Protein AF-A0A535ELI4-F1 (afdb_monomer)

Solvent-accessible surface area (backbone atoms only — not comparable to full-atom values): 4615 Å² total; per-residue (Å²): 140,88,85,89,75,70,68,48,99,87,71,50,70,73,78,54,71,66,60,33,57,75,70,68,62,65,89,84,81,49,64,50,80,48,82,53,98,94,37,84,45,76,42,80,50,86,88,71,60,71,94,72,59,75,80,79,85,76,77,84,84,86,130

Radius of gyration: 17.6 Å; Cα contacts (8 Å, |Δi|>4): 38; chains: 1; bounding box: 43×33×40 Å

Sequence (63 aa):
MRSIVAMNPTGRLTLPADVRRALGLRGDAFFEVHLEANAIVLKPVAIVPLETVQTQTGQQPAH

pLDDT: mean 83.14, std 14.29, range [53.62, 97.38]

Nearest PDB structures (foldseek):
  2ro4-assembly1_B  TM=7.710E-01  e=2.192E-02  Bacillus subtilis
  1z0r-assembly1_B  TM=8.520E-01  e=3.978E-02  Bacillus subtilis
  1yfb-assembly1_A  TM=7.658E-01  e=1.920E-02  Bacillus subtilis
  2mrn-assembly1_B  TM=7.572E-01  e=1.075E-01  Escherichia coli K-12
  2k1n-assembly1_B  TM=5.727E-01  e=1.599E-01  Bacillus subtilis

Mean predicted aligned error: 9.91 Å

Secondary structure (DSSP, 8-state):
-----PBPTTS-BPPPHHHHHHTT--SS-EEEEEEETTEEEEEEE----GGG-----------

Structure (mmCIF, N/CA/C/O backbone):
data_AF-A0A535ELI4-F1
#
_entry.id   AF-A0A535ELI4-F1
#
loop_
_atom_site.group_PDB
_atom_site.id
_atom_site.type_symbol
_atom_site.label_atom_id
_atom_site.label_alt_id
_atom_site.label_comp_id
_atom_site.label_asym_id
_atom_site.label_entity_id
_atom_site.label_seq_id
_atom_site.pdbx_PDB_ins_code
_atom_site.Cartn_x
_atom_site.Cartn_y
_atom_site.Cartn_z
_atom_site.occupancy
_atom_site.B_iso_or_equiv
_atom_site.auth_seq_id
_atom_site.auth_comp_id
_atom_site.auth_asym_id
_atom_site.auth_atom_id
_atom_site.pdbx_PDB_model_num
ATOM 1 N N . MET A 1 1 ? -7.767 -6.360 -11.549 1.00 67.19 1 MET A N 1
ATOM 2 C CA . MET A 1 1 ? -6.849 -5.305 -12.034 1.00 67.19 1 MET A CA 1
ATOM 3 C C . MET A 1 1 ? -5.441 -5.655 -11.574 1.00 67.19 1 MET A C 1
ATOM 5 O O . MET A 1 1 ? -5.301 -6.093 -10.440 1.00 67.19 1 MET A O 1
ATOM 9 N N . ARG A 1 2 ? -4.422 -5.497 -12.426 1.00 81.44 2 ARG A N 1
ATOM 10 C CA . ARG A 1 2 ? -3.013 -5.723 -12.069 1.00 81.44 2 ARG A CA 1
ATOM 11 C C . ARG A 1 2 ? -2.192 -4.540 -12.570 1.00 81.44 2 ARG A C 1
ATOM 13 O O . ARG A 1 2 ? -2.238 -4.251 -13.759 1.00 81.44 2 ARG A O 1
ATOM 20 N N . SER A 1 3 ? -1.446 -3.902 -11.674 1.00 85.88 3 SER A N 1
ATOM 21 C CA . SER A 1 3 ? -0.549 -2.791 -12.001 1.00 85.88 3 SER A CA 1
ATOM 22 C C . SER A 1 3 ? 0.808 -3.025 -11.362 1.00 85.88 3 SER A C 1
ATOM 24 O O . SER A 1 3 ? 0.893 -3.583 -10.269 1.00 85.88 3 SER A O 1
ATOM 26 N N . ILE A 1 4 ? 1.863 -2.608 -12.053 1.00 92.44 4 ILE A N 1
ATOM 27 C CA . ILE A 1 4 ? 3.225 -2.613 -11.522 1.00 92.44 4 ILE A CA 1
ATOM 28 C C . ILE A 1 4 ? 3.485 -1.223 -10.947 1.00 92.44 4 ILE A C 1
ATOM 30 O O . ILE A 1 4 ? 3.236 -0.218 -11.610 1.00 92.44 4 ILE A O 1
ATOM 34 N N . VAL A 1 5 ? 3.966 -1.173 -9.710 1.00 9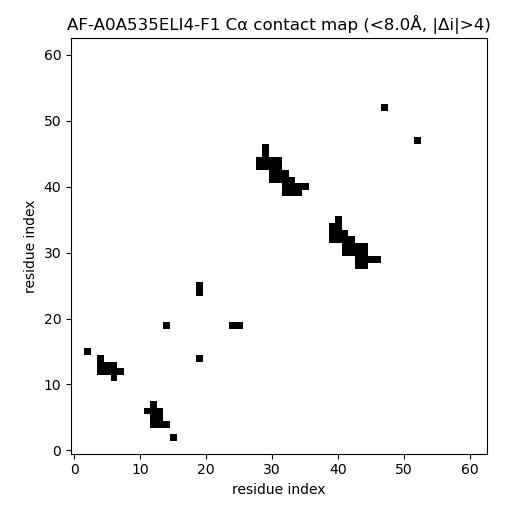4.44 5 VAL A N 1
ATOM 35 C CA . VAL A 1 5 ? 4.351 0.060 -9.019 1.00 94.44 5 VAL A CA 1
ATOM 36 C C . VAL A 1 5 ? 5.818 -0.025 -8.622 1.00 94.44 5 VAL A C 1
ATOM 38 O O . VAL A 1 5 ? 6.331 -1.112 -8.364 1.00 94.44 5 VAL A O 1
ATOM 41 N N . ALA A 1 6 ? 6.492 1.119 -8.579 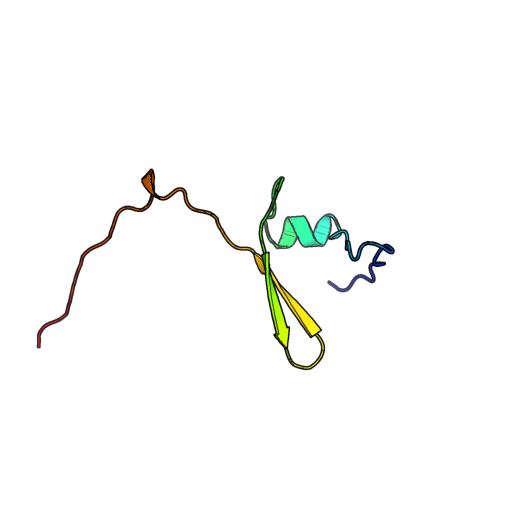1.00 95.50 6 ALA A N 1
ATOM 42 C CA . ALA A 1 6 ? 7.862 1.212 -8.095 1.00 95.50 6 ALA A CA 1
ATOM 43 C C . ALA A 1 6 ? 7.876 1.663 -6.632 1.00 95.50 6 ALA A C 1
ATOM 45 O O . ALA A 1 6 ? 7.115 2.551 -6.239 1.00 95.50 6 ALA A O 1
ATOM 46 N N . MET A 1 7 ? 8.767 1.063 -5.846 1.00 96.00 7 MET A N 1
ATOM 47 C CA . MET A 1 7 ? 9.094 1.520 -4.500 1.00 96.00 7 MET A CA 1
ATOM 48 C C . MET A 1 7 ? 10.220 2.542 -4.589 1.00 96.00 7 MET A C 1
ATOM 50 O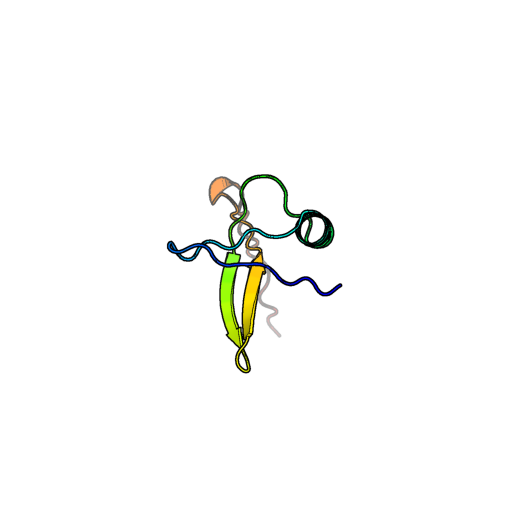 O . MET A 1 7 ? 11.209 2.318 -5.287 1.00 96.00 7 MET A O 1
ATOM 54 N N . ASN A 1 8 ? 10.083 3.660 -3.886 1.00 95.94 8 ASN A N 1
ATOM 55 C CA . ASN A 1 8 ? 11.183 4.610 -3.776 1.00 95.94 8 ASN A CA 1
ATOM 56 C C . ASN A 1 8 ? 12.238 4.123 -2.746 1.00 95.94 8 ASN A C 1
ATOM 58 O O . ASN A 1 8 ? 11.980 3.179 -1.995 1.00 95.94 8 ASN A O 1
ATOM 62 N N . PRO A 1 9 ? 13.412 4.774 -2.642 1.00 97.38 9 PRO A N 1
ATOM 63 C CA . PRO A 1 9 ? 14.469 4.350 -1.715 1.00 97.38 9 PRO A CA 1
ATOM 64 C C . PRO A 1 9 ? 14.095 4.390 -0.226 1.00 97.38 9 PRO A C 1
ATOM 66 O O . PRO A 1 9 ? 14.760 3.755 0.582 1.00 97.38 9 PRO A O 1
ATOM 69 N N . THR A 1 10 ? 13.046 5.126 0.154 1.00 97.12 10 THR A N 1
ATOM 70 C CA . THR A 1 10 ? 12.564 5.195 1.543 1.00 97.12 10 THR A CA 1
ATOM 71 C C . THR A 1 10 ? 11.481 4.161 1.850 1.00 97.12 10 THR A C 1
ATOM 73 O O . THR A 1 10 ? 10.873 4.211 2.917 1.00 97.12 10 THR A O 1
ATOM 76 N N . GLY A 1 11 ? 11.224 3.226 0.930 1.00 93.94 11 GLY A N 1
ATOM 77 C CA . GLY A 1 11 ? 10.258 2.147 1.124 1.00 93.94 11 GLY A CA 1
ATOM 78 C C . GLY A 1 11 ? 8.803 2.548 0.867 1.00 93.94 11 GLY A C 1
ATOM 79 O O . GLY A 1 11 ? 7.891 1.800 1.211 1.00 93.94 11 GLY A O 1
ATOM 80 N N . ARG A 1 12 ? 8.545 3.723 0.278 1.00 93.81 12 ARG A N 1
ATOM 81 C CA . ARG A 1 12 ? 7.178 4.171 -0.022 1.00 93.81 12 ARG A CA 1
ATOM 82 C C . ARG A 1 12 ? 6.712 3.634 -1.369 1.00 93.81 12 ARG A C 1
ATOM 84 O O . ARG A 1 12 ? 7.405 3.759 -2.380 1.00 93.81 12 ARG A O 1
ATOM 91 N N . LEU A 1 13 ? 5.494 3.104 -1.364 1.00 93.75 13 LEU A N 1
ATOM 92 C CA . LEU A 1 13 ? 4.741 2.683 -2.539 1.00 93.75 13 LEU A CA 1
ATOM 93 C C . LEU A 1 13 ? 3.526 3.593 -2.707 1.00 93.75 13 LEU A C 1
ATOM 95 O O . LEU A 1 13 ? 2.793 3.847 -1.751 1.00 93.75 13 LEU A O 1
ATOM 99 N N . THR A 1 14 ? 3.289 4.054 -3.931 1.00 92.44 14 THR A N 1
ATOM 100 C CA . THR A 1 14 ? 2.092 4.835 -4.256 1.00 92.44 14 THR A CA 1
ATOM 101 C C . THR A 1 14 ? 1.034 3.914 -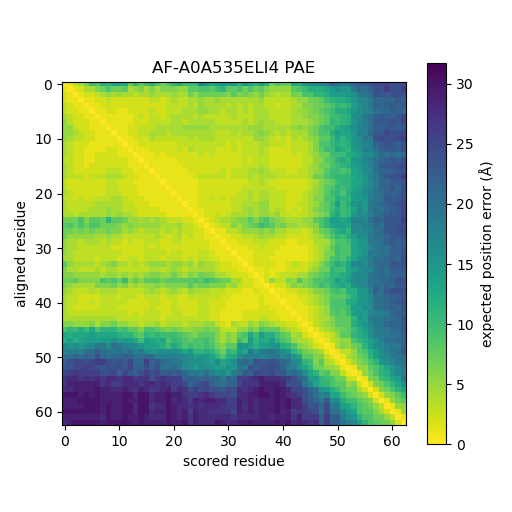4.843 1.00 92.44 14 THR A C 1
ATOM 103 O O . THR A 1 14 ? 1.259 3.294 -5.882 1.00 92.44 14 THR A O 1
ATOM 106 N N . LEU A 1 15 ? -0.138 3.850 -4.207 1.00 92.31 15 LEU A N 1
ATOM 107 C CA . LEU A 1 15 ? -1.282 3.120 -4.750 1.00 92.31 15 LEU A CA 1
ATOM 108 C C . LEU A 1 15 ? -1.900 3.891 -5.932 1.00 92.31 15 LEU A C 1
ATOM 110 O O . LEU A 1 15 ? -2.283 5.056 -5.760 1.00 92.31 15 LEU A O 1
ATOM 114 N N . PRO A 1 16 ? -2.043 3.260 -7.114 1.00 93.50 16 PRO A N 1
ATOM 115 C CA . PRO A 1 16 ? -2.709 3.860 -8.264 1.00 93.50 16 PRO A CA 1
ATOM 116 C C . PRO A 1 16 ? -4.143 4.311 -7.951 1.00 93.50 16 PRO A C 1
ATOM 118 O O . PRO A 1 16 ? -4.812 3.790 -7.054 1.00 93.50 16 PRO A O 1
ATOM 121 N N . ALA A 1 17 ? -4.624 5.327 -8.672 1.00 92.69 17 ALA A N 1
ATOM 122 C CA . ALA A 1 17 ? -5.900 5.982 -8.376 1.00 92.69 17 ALA A CA 1
ATOM 123 C C . ALA A 1 17 ? -7.113 5.040 -8.475 1.00 92.69 17 ALA A C 1
ATOM 125 O O . ALA A 1 17 ? -8.045 5.144 -7.681 1.00 92.69 17 ALA A O 1
ATOM 126 N N . ASP A 1 18 ? -7.090 4.119 -9.424 1.00 92.19 18 ASP A N 1
ATOM 127 C CA . ASP A 1 18 ? -8.071 3.056 -9.618 1.00 92.19 18 ASP A CA 1
ATOM 128 C C . ASP A 1 18 ? -8.070 2.027 -8.477 1.00 92.19 18 ASP A C 1
ATOM 130 O O . ASP A 1 18 ? -9.150 1.725 -7.968 1.00 92.19 18 ASP A O 1
ATOM 134 N N . VAL A 1 19 ? -6.902 1.581 -7.984 1.00 92.75 19 VAL A N 1
ATOM 135 C CA . VAL A 1 19 ? -6.830 0.737 -6.766 1.00 92.75 19 VAL A CA 1
ATOM 136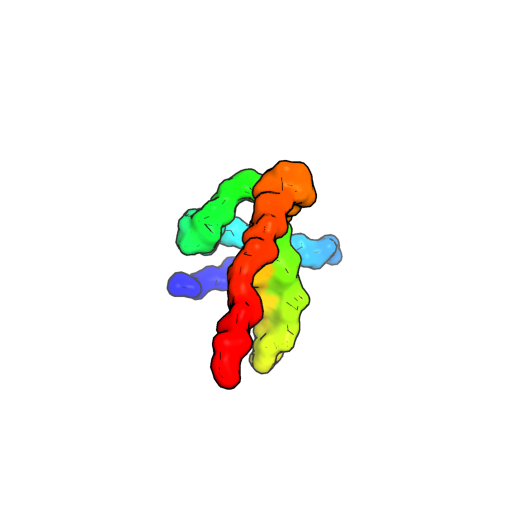 C C . VAL A 1 19 ? -7.449 1.461 -5.573 1.00 92.75 19 VAL A C 1
ATOM 138 O O . VAL A 1 19 ? -8.268 0.886 -4.854 1.00 92.75 19 VAL A O 1
ATOM 141 N N . ARG A 1 20 ? -7.106 2.743 -5.377 1.00 92.19 20 ARG A N 1
ATOM 142 C CA . ARG A 1 20 ? -7.660 3.547 -4.275 1.00 92.19 20 ARG A CA 1
ATOM 143 C C . ARG A 1 20 ? -9.181 3.649 -4.343 1.00 92.19 20 ARG A C 1
ATOM 145 O O . ARG A 1 20 ? -9.844 3.459 -3.328 1.00 92.19 20 ARG A O 1
ATOM 152 N N . ARG A 1 21 ? -9.732 3.896 -5.535 1.00 91.44 21 ARG A N 1
ATOM 153 C CA . ARG A 1 21 ? -11.185 3.962 -5.761 1.00 91.44 2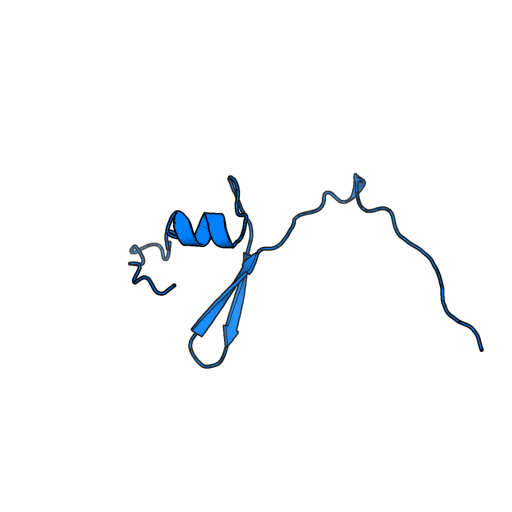1 ARG A CA 1
ATOM 154 C C . ARG A 1 21 ? -11.869 2.620 -5.516 1.00 91.44 21 ARG A C 1
ATOM 156 O O . ARG A 1 21 ? -12.910 2.604 -4.869 1.00 91.44 21 ARG A O 1
ATOM 163 N N . ALA A 1 22 ? -11.284 1.519 -5.986 1.00 91.06 22 ALA A N 1
ATOM 164 C CA . ALA A 1 22 ? -11.834 0.177 -5.795 1.00 91.06 22 ALA A CA 1
ATOM 165 C C . ALA A 1 22 ? -11.894 -0.228 -4.312 1.00 91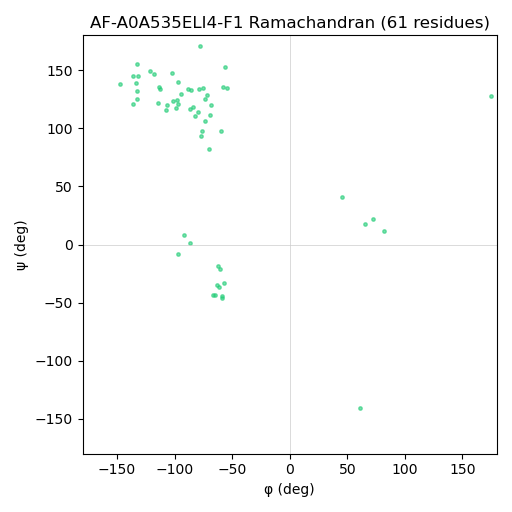.06 22 ALA A C 1
ATOM 167 O O . ALA A 1 22 ? -12.837 -0.894 -3.899 1.00 91.06 22 ALA A O 1
ATOM 168 N N . LEU A 1 23 ? -10.920 0.214 -3.510 1.00 88.50 23 LEU A N 1
ATOM 169 C CA . LEU A 1 23 ? -10.880 -0.009 -2.061 1.00 88.50 23 LEU A CA 1
ATOM 170 C C . LEU A 1 23 ? -11.640 1.057 -1.249 1.00 88.50 23 LEU A C 1
ATOM 172 O O . LEU A 1 23 ? -11.621 1.013 -0.023 1.00 88.50 23 LEU A O 1
ATOM 176 N N . GLY A 1 24 ? -12.275 2.037 -1.902 1.00 89.94 24 GLY A N 1
ATOM 177 C CA . GLY A 1 24 ? -13.001 3.112 -1.219 1.00 89.94 24 GLY A CA 1
ATOM 178 C C . GLY A 1 24 ? -12.117 4.056 -0.391 1.00 89.94 24 GLY A C 1
ATOM 179 O O . GLY A 1 24 ? -12.629 4.778 0.461 1.00 89.94 24 GLY A O 1
ATOM 180 N N . LEU A 1 25 ? -10.805 4.073 -0.637 1.00 89.88 25 LEU A N 1
ATOM 181 C CA . LEU A 1 25 ? -9.834 4.862 0.121 1.00 89.88 25 LEU A CA 1
ATOM 182 C C . LEU A 1 25 ? -9.982 6.354 -0.204 1.00 89.88 25 LEU A C 1
ATOM 184 O O . LEU A 1 25 ? -9.963 6.749 -1.375 1.00 89.88 25 LEU A O 1
ATOM 188 N N . ARG A 1 26 ? -10.097 7.194 0.830 1.00 83.75 26 ARG A N 1
ATOM 189 C CA . ARG A 1 26 ? -10.211 8.655 0.709 1.00 83.75 26 ARG A CA 1
ATOM 190 C C . ARG A 1 26 ? -9.249 9.336 1.674 1.00 83.75 26 ARG A C 1
ATOM 192 O O . ARG A 1 26 ? -9.245 9.000 2.848 1.00 83.75 26 ARG A O 1
ATOM 199 N N . GLY A 1 27 ? -8.492 10.316 1.179 1.00 84.44 27 GLY A N 1
ATOM 200 C CA . GLY A 1 27 ? -7.516 11.045 1.992 1.00 84.44 27 GLY A CA 1
ATOM 201 C C . GLY A 1 27 ? -6.428 10.129 2.553 1.00 84.44 27 GLY A C 1
ATOM 202 O O . GLY A 1 27 ? -5.962 9.222 1.856 1.00 84.44 27 GLY A O 1
ATOM 203 N N . ASP A 1 28 ? -6.046 10.385 3.801 1.00 86.12 28 ASP A N 1
ATOM 204 C CA . ASP A 1 28 ? -5.115 9.546 4.547 1.00 86.12 28 ASP A CA 1
ATOM 205 C C . ASP A 1 28 ? -5.815 8.268 5.020 1.00 86.12 28 ASP A C 1
ATOM 207 O O . ASP A 1 28 ? -6.935 8.297 5.528 1.00 86.12 28 ASP A O 1
ATOM 211 N N . ALA A 1 29 ? -5.148 7.130 4.842 1.00 87.81 29 ALA A N 1
ATOM 212 C CA . ALA A 1 29 ? -5.667 5.823 5.212 1.00 87.81 29 ALA A CA 1
ATOM 213 C C . ALA A 1 29 ? -4.583 5.003 5.905 1.00 87.81 29 ALA A C 1
ATOM 215 O O . ALA A 1 29 ? -3.404 5.071 5.548 1.00 87.81 29 ALA A O 1
ATOM 216 N N . PHE A 1 30 ? -5.007 4.199 6.872 1.00 90.06 30 PHE A N 1
ATOM 217 C CA . PHE A 1 30 ? -4.144 3.281 7.597 1.00 90.06 30 PHE A CA 1
ATOM 218 C C . PHE A 1 30 ? -4.339 1.867 7.064 1.00 90.06 30 PHE A C 1
ATOM 220 O O . PHE A 1 30 ? -5.435 1.493 6.639 1.00 90.06 30 PHE A O 1
ATOM 227 N N . PHE A 1 31 ? -3.268 1.080 7.097 1.00 93.00 31 PHE A N 1
ATOM 228 C CA . PHE A 1 31 ? -3.283 -0.301 6.641 1.00 93.00 31 PHE A CA 1
ATOM 229 C C . PHE A 1 31 ? -2.599 -1.192 7.657 1.00 93.00 31 PHE A C 1
ATOM 231 O O . PHE A 1 31 ? -1.534 -0.867 8.180 1.00 93.00 31 PHE A O 1
ATOM 238 N N . GLU A 1 32 ? -3.200 -2.347 7.867 1.00 93.38 32 GLU A N 1
ATOM 239 C CA . GLU A 1 32 ? -2.532 -3.495 8.437 1.00 93.38 32 GLU A CA 1
ATOM 240 C C . GLU A 1 32 ? -1.6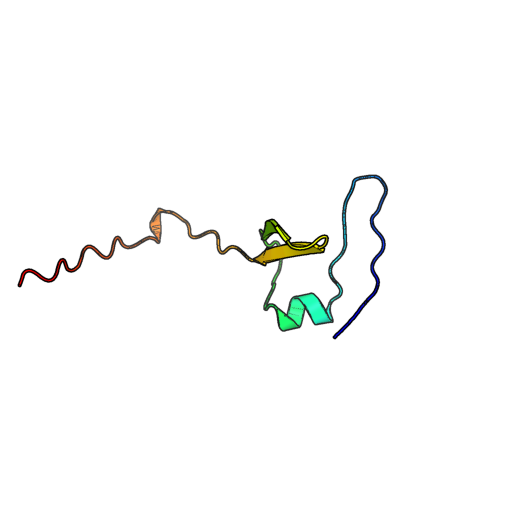84 -4.163 7.342 1.00 93.38 32 GLU A C 1
ATOM 242 O O . GLU A 1 32 ? -2.147 -4.343 6.210 1.00 93.38 32 GLU A O 1
ATOM 247 N N . VAL A 1 33 ? -0.434 -4.498 7.671 1.00 94.69 33 VAL A N 1
ATOM 248 C CA . VAL A 1 33 ? 0.541 -5.089 6.745 1.00 94.69 33 VAL A CA 1
ATOM 249 C C . VAL A 1 33 ? 0.869 -6.503 7.205 1.00 94.69 33 VAL A C 1
ATOM 251 O O . VAL A 1 33 ? 1.373 -6.678 8.312 1.00 94.69 33 VAL A O 1
ATOM 254 N N . HIS A 1 34 ? 0.643 -7.496 6.343 1.00 95.25 34 HIS A N 1
ATOM 255 C CA . HIS A 1 34 ? 1.025 -8.891 6.595 1.00 95.25 34 HIS A CA 1
ATOM 256 C C . HIS A 1 34 ? 1.733 -9.516 5.400 1.00 95.25 34 HIS A C 1
ATOM 258 O O . HIS A 1 34 ? 1.537 -9.103 4.257 1.00 95.25 34 HIS A O 1
ATOM 264 N N . LEU A 1 35 ? 2.541 -10.539 5.677 1.00 96.19 35 LEU A N 1
ATOM 265 C CA . LEU A 1 35 ? 3.168 -11.378 4.661 1.00 96.19 35 LEU A CA 1
ATOM 266 C C . LEU A 1 35 ? 2.358 -12.662 4.481 1.00 96.19 35 LEU A C 1
ATOM 268 O O . LEU A 1 35 ? 2.156 -13.408 5.436 1.00 96.19 35 LEU A O 1
ATOM 272 N N . GLU A 1 36 ? 1.940 -12.944 3.250 1.00 96.00 36 GLU A N 1
ATOM 273 C CA . GLU A 1 36 ? 1.189 -14.151 2.903 1.00 96.00 36 GLU A CA 1
ATOM 274 C C . GLU A 1 36 ? 1.747 -14.753 1.614 1.00 96.00 36 GLU A C 1
ATOM 276 O O . GLU A 1 36 ? 1.783 -14.078 0.591 1.00 96.00 36 GLU A O 1
ATOM 281 N N . ALA A 1 37 ? 2.207 -16.010 1.656 1.00 88.62 37 ALA A N 1
ATOM 282 C CA . ALA A 1 37 ? 2.675 -16.759 0.480 1.00 88.62 37 ALA A CA 1
ATOM 283 C C . ALA A 1 37 ? 3.616 -15.961 -0.457 1.00 88.62 37 ALA A C 1
ATOM 285 O O . ALA A 1 37 ? 3.517 -16.050 -1.679 1.00 88.62 37 ALA A O 1
ATOM 286 N N . ASN A 1 38 ? 4.539 -15.187 0.130 1.00 93.31 38 ASN A N 1
ATOM 287 C CA . ASN A 1 38 ? 5.490 -14.303 -0.561 1.00 93.31 38 ASN A CA 1
ATOM 288 C C . ASN A 1 38 ? 4.890 -13.026 -1.194 1.00 93.31 38 ASN A C 1
ATOM 290 O O . ASN A 1 38 ? 5.487 -12.421 -2.084 1.00 93.31 38 ASN A O 1
ATOM 294 N N . ALA A 1 39 ? 3.726 -12.588 -0.720 1.00 93.12 39 ALA A N 1
ATOM 295 C CA . ALA A 1 39 ? 3.112 -11.313 -1.059 1.00 93.12 39 ALA A CA 1
ATOM 296 C C . ALA A 1 39 ? 2.961 -10.427 0.183 1.00 93.12 39 ALA A C 1
ATOM 298 O O . ALA A 1 39 ? 2.714 -10.909 1.289 1.00 93.12 39 ALA A O 1
ATOM 299 N N . ILE A 1 40 ? 3.078 -9.113 -0.020 1.00 93.31 40 ILE A N 1
ATOM 300 C CA . ILE A 1 40 ? 2.662 -8.121 0.972 1.00 93.31 40 ILE A CA 1
ATOM 301 C C . ILE A 1 40 ? 1.165 -7.897 0.780 1.00 93.31 40 ILE A C 1
ATOM 303 O O . ILE A 1 40 ? 0.731 -7.437 -0.280 1.00 93.31 40 ILE A O 1
ATOM 307 N N . VAL A 1 41 ? 0.384 -8.206 1.809 1.00 93.69 41 VAL A N 1
ATOM 308 C CA . VAL A 1 41 ? -1.054 -7.947 1.849 1.00 93.69 41 VAL A CA 1
ATOM 309 C C . VAL A 1 41 ? -1.291 -6.701 2.692 1.00 93.69 41 VAL A C 1
ATOM 311 O O . VAL A 1 41 ? -0.879 -6.631 3.848 1.00 93.69 41 VAL A O 1
ATOM 314 N N . LEU A 1 42 ? -1.961 -5.713 2.096 1.00 93.50 42 LEU A N 1
ATOM 315 C CA . LEU A 1 42 ? -2.369 -4.479 2.762 1.00 93.50 42 LEU A CA 1
ATOM 316 C C . LEU A 1 42 ? -3.879 -4.512 2.982 1.00 93.50 42 LEU A C 1
ATOM 318 O O . LEU A 1 42 ? -4.643 -4.509 2.013 1.00 93.50 42 LEU A O 1
ATOM 322 N N . LYS A 1 43 ? -4.313 -4.523 4.243 1.00 92.19 43 LYS A N 1
ATOM 323 C CA . LYS A 1 43 ? -5.735 -4.463 4.607 1.00 92.19 43 LYS A CA 1
ATOM 324 C C . LYS A 1 43 ? -6.057 -3.077 5.168 1.00 92.19 43 LYS A C 1
ATOM 326 O O . LYS A 1 43 ? -5.438 -2.695 6.158 1.00 92.19 43 LYS A O 1
ATOM 331 N N . PRO A 1 44 ? -6.978 -2.304 4.562 1.00 91.12 44 PRO A N 1
ATOM 332 C CA . PRO A 1 44 ? -7.393 -1.019 5.119 1.00 91.12 44 PRO A CA 1
ATOM 333 C C . PRO A 1 44 ? -7.950 -1.193 6.534 1.00 91.12 44 PRO A C 1
ATOM 335 O O . PRO A 1 44 ? -8.768 -2.086 6.759 1.00 91.12 44 PRO A O 1
ATOM 338 N N . VAL A 1 45 ? -7.549 -0.326 7.465 1.00 89.06 45 VAL A N 1
ATOM 339 C CA . VAL A 1 45 ? -8.121 -0.282 8.818 1.00 89.06 45 VAL A CA 1
ATOM 340 C C . VAL A 1 45 ? -8.878 1.022 9.030 1.00 89.06 45 VAL A C 1
ATOM 342 O O . VAL A 1 45 ? -8.413 2.103 8.665 1.00 89.06 45 VAL A O 1
ATOM 345 N N . ALA A 1 46 ? -10.062 0.914 9.626 1.00 80.56 46 ALA A N 1
ATOM 346 C CA . ALA A 1 46 ? -10.819 2.067 10.081 1.00 80.56 46 ALA A CA 1
ATOM 347 C C . ALA A 1 46 ? -10.362 2.420 11.500 1.00 80.56 46 ALA A C 1
ATOM 349 O O . ALA A 1 46 ? -10.529 1.622 12.422 1.00 80.56 46 ALA A O 1
ATOM 350 N N . ILE A 1 47 ? -9.789 3.612 11.680 1.00 71.75 47 ILE A N 1
ATOM 351 C CA . ILE A 1 47 ? -9.568 4.158 13.019 1.00 71.75 47 ILE A CA 1
ATOM 352 C C . ILE A 1 47 ? -10.882 4.785 13.465 1.00 71.75 47 ILE A C 1
ATOM 354 O O . ILE A 1 47 ? -11.319 5.794 12.915 1.00 71.75 47 ILE A O 1
ATOM 358 N N . VAL A 1 48 ? -11.512 4.159 14.451 1.00 70.19 48 VAL A N 1
ATOM 359 C CA . VAL A 1 48 ? -12.735 4.653 15.076 1.00 70.19 48 VAL A CA 1
ATOM 360 C C . VAL A 1 48 ? -12.325 5.348 16.376 1.00 70.19 48 VAL A C 1
ATOM 362 O O . VAL A 1 48 ? -11.745 4.686 17.241 1.00 70.19 48 VAL A O 1
ATOM 365 N N . PRO A 1 49 ? -12.557 6.666 16.532 1.00 69.56 49 PRO A N 1
ATOM 366 C CA . PRO A 1 49 ? -12.299 7.357 17.791 1.00 69.56 49 PRO A CA 1
ATOM 367 C C . PRO A 1 49 ? -13.029 6.655 18.935 1.00 69.56 49 PRO A C 1
ATOM 369 O O . PRO A 1 49 ? -14.208 6.324 18.800 1.00 69.56 49 PRO A O 1
ATOM 372 N N . LEU A 1 50 ? -12.349 6.441 20.062 1.00 68.31 50 LEU A N 1
ATOM 373 C CA . LEU A 1 50 ? -12.894 5.667 21.184 1.00 68.31 50 LEU A CA 1
ATOM 374 C C . LEU A 1 50 ? -14.228 6.240 21.699 1.00 68.31 50 LEU A C 1
ATOM 376 O O . LEU A 1 50 ? -15.118 5.486 22.066 1.00 68.31 50 LEU A O 1
ATOM 380 N N . GLU A 1 51 ? -14.399 7.563 21.636 1.00 72.19 51 GLU A N 1
ATOM 381 C CA . GLU A 1 51 ? -15.639 8.281 21.978 1.00 72.19 51 GLU A CA 1
ATOM 382 C C . GLU A 1 51 ? -16.859 7.883 21.126 1.00 72.19 51 GLU A C 1
ATOM 384 O O . GLU A 1 51 ? -17.998 8.059 21.551 1.00 72.19 51 GLU A O 1
ATOM 389 N N . THR A 1 52 ? -16.634 7.309 19.941 1.00 62.22 52 THR A N 1
ATOM 390 C CA . THR A 1 52 ? -17.689 6.813 19.040 1.00 62.22 52 THR A CA 1
ATOM 391 C C . THR A 1 52 ? -17.937 5.310 19.170 1.00 62.22 52 THR A C 1
ATOM 393 O O . THR A 1 52 ? -18.907 4.795 18.608 1.00 62.22 52 THR A O 1
ATOM 396 N N . VAL A 1 53 ? -17.100 4.597 19.932 1.00 59.69 53 VAL A N 1
ATOM 397 C CA . VAL A 1 53 ? -17.296 3.175 20.219 1.00 59.69 53 VAL A CA 1
ATOM 398 C C . VAL A 1 53 ? -18.391 3.053 21.273 1.00 59.69 53 VAL A C 1
ATOM 400 O O . VAL A 1 53 ? -18.143 3.101 22.475 1.00 59.69 53 VAL A O 1
ATOM 403 N N . GLN A 1 54 ? -19.630 2.871 20.821 1.00 61.84 54 GLN A N 1
ATOM 404 C CA . GLN A 1 54 ? -20.675 2.360 21.698 1.00 61.84 54 GLN A CA 1
ATOM 405 C C . GLN A 1 54 ? -20.343 0.899 21.996 1.00 61.84 54 GLN A C 1
ATOM 407 O O . GLN A 1 54 ? -20.385 0.045 21.109 1.00 61.84 54 GLN A O 1
ATOM 412 N N . THR A 1 55 ? -19.987 0.608 23.245 1.00 56.22 55 THR A N 1
ATOM 413 C CA . THR A 1 55 ? -19.896 -0.761 23.748 1.00 56.22 55 THR A CA 1
ATOM 414 C C . THR A 1 55 ? -21.267 -1.415 23.605 1.00 56.22 55 THR A C 1
ATOM 416 O O . THR A 1 55 ? -22.144 -1.222 24.446 1.00 56.22 55 THR A O 1
ATOM 419 N N . GLN A 1 56 ? -21.476 -2.191 22.543 1.00 58.69 56 GLN A N 1
ATOM 420 C CA . GLN A 1 56 ? -22.585 -3.133 22.489 1.00 58.69 56 GLN A CA 1
ATOM 421 C C . GLN A 1 56 ? -22.280 -4.267 23.473 1.00 58.69 56 GLN A C 1
ATOM 423 O O . GLN A 1 56 ? -21.755 -5.316 23.113 1.00 58.69 56 GLN A O 1
ATOM 428 N N . THR A 1 57 ? -22.571 -4.046 24.753 1.00 57.78 57 THR A N 1
ATOM 429 C CA . THR A 1 57 ? -22.747 -5.137 25.709 1.00 57.78 57 THR A CA 1
ATOM 430 C C . THR A 1 57 ? -24.119 -5.759 25.461 1.00 57.78 57 THR A C 1
ATOM 432 O O . THR A 1 57 ? -25.133 -5.246 25.927 1.00 57.78 57 THR A O 1
ATOM 435 N N . GLY A 1 58 ? -24.157 -6.854 24.710 1.00 57.00 58 GLY A N 1
ATOM 436 C CA . GLY A 1 58 ? -25.337 -7.708 24.561 1.00 57.00 58 GLY A CA 1
ATOM 437 C C . GLY A 1 58 ? -25.049 -8.802 23.533 1.00 57.00 58 GLY A C 1
ATOM 438 O O . GLY A 1 58 ? -24.583 -8.492 22.449 1.00 57.00 58 GLY A O 1
ATOM 439 N N . GLN A 1 59 ? -25.237 -10.096 23.766 1.00 55.31 59 GLN A N 1
ATOM 440 C CA . GLN A 1 59 ? -25.820 -10.863 24.863 1.00 55.31 59 GLN A CA 1
ATOM 441 C C . GLN A 1 59 ? -25.037 -12.186 24.932 1.00 55.31 59 GLN A C 1
ATOM 443 O O . GLN A 1 59 ? -24.767 -12.785 23.893 1.00 55.31 59 GLN A O 1
ATOM 448 N N . GLN A 1 60 ? -24.697 -12.670 26.128 1.00 57.34 60 GLN A N 1
ATOM 449 C CA . GLN A 1 60 ? -24.418 -14.098 26.309 1.00 57.34 60 GLN A CA 1
ATOM 450 C C . GLN A 1 60 ? -25.743 -14.850 26.119 1.00 57.34 60 GLN A C 1
ATOM 452 O O . GLN A 1 60 ? -26.676 -14.579 26.880 1.00 57.34 60 GLN A O 1
ATOM 457 N N . PRO A 1 61 ? -25.876 -15.779 25.156 1.00 53.62 61 PRO A N 1
ATOM 458 C CA . PRO A 1 61 ? -26.965 -16.732 25.212 1.00 53.62 61 PRO A CA 1
ATOM 459 C C . PRO A 1 61 ? -26.623 -17.735 26.316 1.00 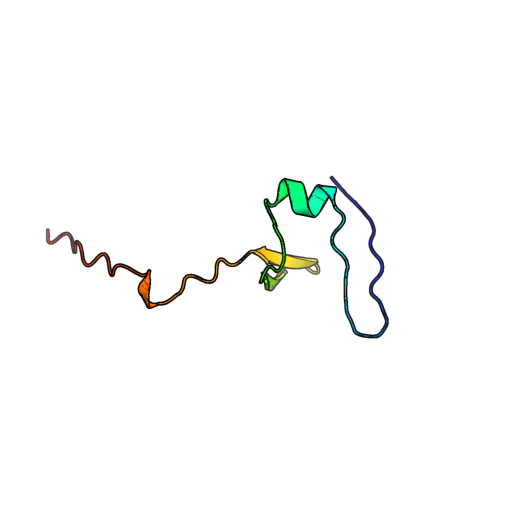53.62 61 PRO A C 1
ATOM 461 O O . PRO A 1 61 ? -25.715 -18.551 26.177 1.00 53.62 61 PRO A O 1
ATOM 464 N N . ALA A 1 62 ? -27.320 -17.626 27.443 1.00 55.12 62 ALA A N 1
ATOM 465 C CA . ALA A 1 62 ? -27.435 -18.724 28.384 1.00 55.12 62 ALA A CA 1
ATOM 466 C C . ALA A 1 62 ? -28.497 -19.683 27.840 1.00 55.12 62 ALA A C 1
ATOM 468 O O . ALA A 1 62 ? -29.658 -19.291 27.762 1.00 55.12 62 ALA A O 1
ATOM 469 N N . HIS A 1 63 ? -28.093 -20.897 27.468 1.00 58.06 63 HIS A N 1
ATOM 470 C CA . HIS A 1 63 ? -28.925 -22.100 27.491 1.00 58.06 63 HIS A CA 1
ATOM 471 C C . HIS A 1 63 ? -28.035 -23.330 27.644 1.00 58.06 63 HIS A C 1
ATOM 473 O O . HIS A 1 63 ? -27.066 -23.452 26.862 1.00 58.06 63 HIS A O 1
#

Foldseek 3Di:
DDDDWDADPVRDTDDDPVNCVVLVHDDDWDWDWDADPNDTDTHTDDDDPPVRDDPPPDDPDDD